Protein AF-A0A940ZHN2-F1 (afdb_monomer_lite)

Secondary structure (DSSP, 8-state):
--HHHHHHHHHHHHSSSPBPHHHHHHHHHHTT----HHHHHHHHHHHHHTTSEEE-SSSSEEE-HHHHHHHHHS-HHHHHHHHHHHHHHHHHT---BTTTTBS------EEEEGGGHHHHHHHHHHHHTSTT-S-S---EEETTSEETTEEPPTTEEEE-

Radius of gyration: 24.33 Å; chains: 1; bounding box: 60×30×61 Å

Structure (mmCIF, N/CA/C/O backbone):
data_AF-A0A940ZHN2-F1
#
_entry.id   AF-A0A940ZHN2-F1
#
loop_
_atom_site.group_PDB
_atom_site.id
_atom_site.type_symbol
_atom_site.label_atom_id
_atom_site.label_alt_id
_atom_site.label_comp_id
_atom_site.label_asym_id
_atom_site.label_entity_id
_atom_site.label_seq_id
_atom_site.pdbx_PDB_ins_code
_atom_site.Cartn_x
_atom_site.Cartn_y
_atom_site.Cartn_z
_atom_site.occupancy
_atom_site.B_iso_or_equiv
_atom_site.auth_seq_id
_atom_site.auth_comp_id
_atom_site.auth_asym_id
_atom_site.auth_atom_id
_atom_site.pdbx_PDB_model_num
ATOM 1 N N . MET A 1 1 ? -3.132 9.127 16.190 1.00 70.44 1 MET A N 1
ATOM 2 C CA . MET A 1 1 ? -3.647 8.234 17.259 1.00 70.44 1 MET A CA 1
ATOM 3 C C . MET A 1 1 ? -2.561 7.243 17.710 1.00 70.44 1 MET A C 1
ATOM 5 O O . MET A 1 1 ? -1.715 6.906 16.892 1.00 70.44 1 MET A O 1
ATOM 9 N N . ASN A 1 2 ? -2.521 6.795 18.978 1.00 77.06 2 ASN A N 1
ATOM 10 C CA . ASN A 1 2 ? -1.527 5.798 19.435 1.00 77.06 2 ASN A CA 1
ATOM 11 C C . ASN A 1 2 ? -1.958 4.348 19.106 1.00 77.06 2 ASN A C 1
ATOM 13 O O . ASN A 1 2 ? -3.124 4.099 18.795 1.00 77.06 2 ASN A O 1
ATOM 17 N N . LYS A 1 3 ? -1.033 3.378 19.204 1.00 79.25 3 LYS A N 1
ATOM 18 C CA . LYS A 1 3 ? -1.290 1.967 18.839 1.00 79.25 3 LYS A CA 1
ATOM 19 C C . LYS A 1 3 ? -2.446 1.321 19.608 1.00 79.25 3 LYS A C 1
ATOM 21 O O . LYS A 1 3 ? -3.173 0.503 19.048 1.00 79.25 3 LYS A O 1
ATOM 26 N N . VAL A 1 4 ? -2.628 1.681 20.878 1.00 86.06 4 VAL A N 1
ATOM 27 C CA . VAL A 1 4 ? -3.682 1.108 21.729 1.00 86.06 4 VAL A CA 1
ATOM 28 C C . VAL A 1 4 ? -5.061 1.618 21.308 1.00 86.06 4 VAL A C 1
ATOM 30 O O . VAL A 1 4 ? -5.966 0.814 21.100 1.00 86.06 4 VAL A O 1
ATOM 33 N N . LEU A 1 5 ? -5.205 2.930 21.102 1.00 88.50 5 LEU A N 1
ATOM 34 C CA . LEU A 1 5 ? -6.436 3.550 20.604 1.00 88.50 5 LEU A CA 1
ATOM 35 C C . LEU A 1 5 ? -6.809 3.020 19.216 1.00 88.50 5 LEU A C 1
ATOM 37 O O . LEU A 1 5 ? -7.961 2.654 19.002 1.00 88.50 5 LEU A O 1
ATOM 41 N N . PHE A 1 6 ? -5.831 2.892 18.310 1.00 87.31 6 PHE A N 1
ATOM 42 C CA . PHE A 1 6 ? -6.059 2.306 16.987 1.00 87.31 6 PHE A CA 1
ATOM 43 C C . PHE A 1 6 ? -6.535 0.852 17.089 1.00 87.31 6 PHE A C 1
ATOM 45 O O . PHE A 1 6 ? -7.512 0.463 16.452 1.00 87.31 6 PHE A O 1
ATOM 52 N N . SER A 1 7 ? -5.881 0.048 17.933 1.00 88.62 7 SER A N 1
ATOM 53 C CA . SER A 1 7 ? -6.258 -1.353 18.145 1.00 88.62 7 SER A CA 1
ATOM 54 C C . SER A 1 7 ? -7.688 -1.475 18.668 1.00 88.62 7 SER A C 1
ATOM 56 O O . SER A 1 7 ? -8.445 -2.306 18.167 1.00 88.62 7 SER A O 1
ATOM 58 N N . ILE A 1 8 ? -8.080 -0.616 19.613 1.00 92.44 8 ILE A N 1
ATOM 59 C CA . ILE A 1 8 ? -9.450 -0.549 20.132 1.00 92.44 8 ILE A CA 1
ATOM 60 C C . ILE A 1 8 ? -10.428 -0.146 19.026 1.00 92.44 8 ILE A C 1
ATOM 62 O O . ILE A 1 8 ? -11.406 -0.855 18.809 1.00 92.44 8 ILE A O 1
ATOM 66 N N . LEU A 1 9 ? -10.159 0.933 18.288 1.00 91.50 9 LEU A N 1
ATOM 67 C CA . LEU A 1 9 ? -11.035 1.407 17.214 1.00 91.50 9 LEU A CA 1
ATOM 68 C C . LEU A 1 9 ? -11.216 0.345 16.111 1.00 91.50 9 LEU A C 1
ATOM 70 O O . LEU A 1 9 ? -12.329 0.113 15.643 1.00 91.50 9 LEU A O 1
ATOM 74 N N . SER A 1 10 ? -10.148 -0.387 15.771 1.00 89.75 10 SER A N 1
ATOM 75 C CA . SER A 1 10 ? -10.177 -1.467 14.774 1.00 89.75 10 SER A CA 1
ATOM 76 C C . SER A 1 10 ? -11.076 -2.647 15.164 1.00 89.75 10 SER A C 1
ATOM 78 O O . SER A 1 10 ? -11.538 -3.378 14.288 1.00 89.75 10 SER A O 1
ATOM 80 N N . LEU A 1 11 ? -11.333 -2.854 16.464 1.00 92.00 11 LEU A N 1
ATOM 81 C CA . LEU A 1 11 ? -12.282 -3.868 16.925 1.00 92.00 11 LEU A CA 1
ATOM 82 C C . LEU A 1 11 ? -13.710 -3.481 16.544 1.00 92.00 11 LEU A C 1
ATOM 84 O O . LEU A 1 11 ? -14.440 -4.321 16.028 1.00 92.00 11 LEU A O 1
ATOM 88 N N . PHE A 1 12 ? -14.088 -2.214 16.716 1.00 91.31 12 PHE A N 1
ATOM 89 C CA . PHE A 1 12 ? -15.428 -1.745 16.357 1.00 91.31 12 PHE A CA 1
ATOM 90 C C . PHE A 1 12 ? -15.696 -1.805 14.849 1.00 91.31 12 PHE A C 1
ATOM 92 O O . PHE A 1 12 ? -16.827 -2.051 14.453 1.00 91.31 12 PHE A O 1
ATOM 99 N N . ALA A 1 13 ? -14.674 -1.640 14.005 1.00 87.50 13 ALA A N 1
ATOM 100 C CA . ALA A 1 13 ? -14.826 -1.785 12.554 1.00 87.50 13 ALA A CA 1
ATOM 101 C C . ALA A 1 13 ? -15.071 -3.233 12.092 1.00 87.50 13 ALA A C 1
ATOM 103 O O . ALA A 1 13 ? -15.614 -3.439 11.012 1.00 87.50 13 ALA A O 1
ATOM 104 N N . LYS A 1 14 ? -14.650 -4.231 12.881 1.00 85.69 14 LYS A N 1
ATOM 105 C CA . LYS A 1 14 ? -14.743 -5.661 12.534 1.00 85.69 14 LYS A CA 1
ATOM 106 C C . LYS A 1 14 ? -15.978 -6.360 13.101 1.00 85.69 14 LYS A C 1
ATOM 108 O O . LYS A 1 14 ? -16.221 -7.510 12.752 1.00 85.69 14 LYS A O 1
ATOM 113 N N . HIS A 1 15 ? -16.709 -5.713 14.004 1.00 82.94 15 HIS A N 1
ATOM 114 C CA . HIS A 1 15 ? -17.876 -6.292 14.657 1.00 82.94 15 HIS A CA 1
ATOM 115 C C . HIS A 1 15 ? -19.161 -5.608 14.190 1.00 82.94 15 HIS A C 1
ATOM 117 O O . HIS A 1 15 ? -19.305 -4.391 14.303 1.00 82.94 15 HIS A O 1
ATOM 123 N N . ASP A 1 16 ? -20.136 -6.412 13.771 1.00 72.94 16 ASP A N 1
ATOM 124 C CA . ASP A 1 16 ? -21.486 -5.946 13.460 1.00 72.94 16 ASP A CA 1
ATOM 125 C C . ASP A 1 16 ? -22.281 -5.729 14.753 1.00 72.94 16 ASP A C 1
ATOM 127 O O . ASP A 1 16 ? -23.060 -6.574 15.193 1.00 72.94 16 ASP A O 1
ATOM 131 N N . GLY A 1 17 ? -22.052 -4.603 15.432 1.00 81.06 17 GLY A N 1
ATOM 132 C CA . GLY A 1 17 ? -22.770 -4.304 16.671 1.00 81.06 17 GLY A CA 1
ATOM 133 C C . GLY A 1 17 ? -22.046 -3.363 17.630 1.00 81.06 17 GLY A C 1
ATOM 134 O O . GLY A 1 17 ? -20.879 -3.036 17.429 1.00 81.06 17 GLY A O 1
ATOM 135 N N . PRO A 1 18 ? -22.734 -2.915 18.695 1.00 86.31 18 PRO A N 1
ATOM 136 C CA . PRO A 1 18 ? -22.112 -2.111 19.726 1.00 86.31 18 PRO A CA 1
ATOM 137 C C . PRO A 1 18 ? -21.240 -2.991 20.634 1.00 86.31 18 PRO A C 1
ATO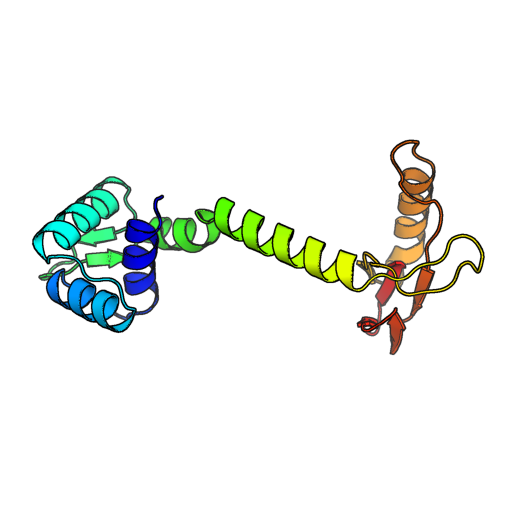M 139 O O . PRO A 1 18 ? -21.707 -4.019 21.127 1.00 86.31 18 PRO A O 1
ATOM 142 N N . LEU A 1 19 ? -19.996 -2.583 20.907 1.00 90.38 19 LEU A N 1
ATOM 143 C CA . LEU A 1 19 ? -19.109 -3.305 21.833 1.00 90.38 19 LEU A CA 1
ATOM 144 C C . LEU A 1 19 ? -19.042 -2.626 23.202 1.00 90.38 19 LEU A C 1
ATOM 146 O O . LEU A 1 19 ? -19.067 -1.399 23.326 1.00 90.38 19 LEU A O 1
ATOM 150 N N . THR A 1 20 ? -18.925 -3.449 24.243 1.00 91.50 20 THR A N 1
ATOM 151 C CA . THR A 1 20 ? -18.754 -3.014 25.634 1.00 91.50 20 THR A CA 1
ATOM 152 C C . THR A 1 20 ? -17.274 -2.986 26.018 1.00 91.50 20 THR A C 1
ATOM 154 O O . THR A 1 20 ? -16.448 -3.657 25.395 1.00 91.50 20 THR A O 1
ATOM 157 N N . SER A 1 21 ? -16.920 -2.257 27.082 1.00 90.69 21 SER A N 1
ATOM 158 C CA . SER A 1 21 ? -15.547 -2.231 27.610 1.00 90.69 21 SER A CA 1
ATOM 159 C C . SER A 1 21 ? -15.027 -3.622 27.978 1.00 90.69 21 SER A C 1
ATOM 161 O O . SER A 1 21 ? -13.886 -3.947 27.658 1.00 90.69 21 SER A O 1
ATOM 163 N N . GLY A 1 22 ? -15.870 -4.460 28.588 1.00 91.12 22 GLY A N 1
ATOM 164 C CA . GLY A 1 22 ? -15.525 -5.844 28.913 1.00 91.12 22 GLY A CA 1
ATOM 165 C C . GLY A 1 22 ? -15.240 -6.690 27.670 1.00 91.12 22 GLY A C 1
ATOM 166 O O . GLY A 1 22 ? -14.251 -7.419 27.638 1.00 91.12 22 GLY A O 1
ATOM 167 N N . LYS A 1 23 ? -16.044 -6.544 26.606 1.00 91.19 23 LYS A N 1
ATOM 168 C CA . LYS A 1 23 ? -15.824 -7.281 25.352 1.00 91.19 23 LYS A CA 1
ATOM 169 C C . LYS A 1 23 ? -14.554 -6.821 24.637 1.00 91.19 23 LYS A C 1
ATOM 171 O O . LYS A 1 23 ? -13.769 -7.656 24.206 1.00 91.19 23 LYS A O 1
ATOM 176 N N . VAL A 1 24 ? -14.301 -5.512 24.589 1.00 92.81 24 VAL A N 1
ATOM 177 C CA . VAL A 1 24 ? -13.046 -4.957 24.052 1.00 92.81 24 VAL A CA 1
ATOM 178 C C . VAL A 1 24 ? -11.837 -5.487 24.828 1.00 92.81 24 VAL A C 1
ATOM 180 O O . VAL A 1 24 ? -10.860 -5.908 24.217 1.00 92.81 24 VAL A O 1
ATOM 183 N N . CYS A 1 25 ? -11.906 -5.523 26.161 1.00 93.69 25 CYS A N 1
ATOM 184 C CA . CYS A 1 25 ? -10.852 -6.092 27.001 1.00 93.69 25 CYS A CA 1
ATOM 185 C C . CYS A 1 25 ? -10.575 -7.567 26.664 1.00 93.69 25 CYS A C 1
ATOM 187 O O . CYS A 1 25 ? -9.416 -7.956 26.529 1.00 93.69 25 CYS A O 1
ATOM 189 N N . GLN A 1 26 ? -11.626 -8.375 26.500 1.00 92.00 26 GLN A N 1
ATOM 190 C CA . GLN A 1 26 ? -11.505 -9.785 26.122 1.00 92.00 26 GLN A CA 1
ATOM 191 C C . GLN A 1 26 ? -10.814 -9.949 24.758 1.00 92.00 26 GLN A C 1
ATOM 193 O O . GLN A 1 26 ? -9.859 -10.714 24.643 1.00 92.00 26 GLN A O 1
ATOM 198 N N . GLU A 1 27 ? -11.266 -9.215 23.738 1.00 91.88 27 GLU A N 1
ATOM 199 C CA . GLU A 1 27 ? -10.716 -9.294 22.376 1.00 91.88 27 GLU A CA 1
ATOM 200 C C . GLU A 1 27 ? -9.255 -8.827 22.299 1.00 91.88 27 GLU A C 1
ATOM 202 O O . GLU A 1 27 ? -8.446 -9.415 21.582 1.00 91.88 27 GLU A O 1
ATOM 207 N N . LEU A 1 28 ? -8.888 -7.784 23.052 1.00 89.62 28 LEU A N 1
ATOM 208 C CA . LEU A 1 28 ? -7.495 -7.348 23.158 1.00 89.62 28 LEU A CA 1
ATOM 209 C C . LEU A 1 28 ? -6.618 -8.415 23.823 1.00 89.62 28 LEU A C 1
ATOM 211 O O . LEU A 1 28 ? -5.516 -8.677 23.338 1.00 89.62 28 LEU A O 1
ATOM 215 N N . GLY A 1 29 ? -7.124 -9.076 24.869 1.00 87.75 29 GLY A N 1
ATOM 216 C CA . GLY A 1 29 ? -6.425 -10.170 25.544 1.00 87.75 29 GLY A CA 1
ATOM 217 C C . GLY A 1 29 ? -6.124 -11.342 24.608 1.00 87.75 29 GLY A C 1
ATOM 218 O O . GLY A 1 29 ? -4.997 -11.834 24.588 1.00 87.75 29 GLY A O 1
ATOM 219 N N . LEU A 1 30 ? -7.080 -11.721 23.750 1.00 87.19 30 LEU A N 1
ATOM 220 C CA . LEU A 1 30 ? -6.881 -12.747 22.712 1.00 87.19 30 LEU A CA 1
ATOM 221 C C . LEU A 1 30 ? -5.789 -12.375 21.693 1.00 87.19 30 LEU A C 1
ATOM 223 O O . LEU A 1 30 ? -5.231 -13.251 21.038 1.00 87.19 30 LEU A O 1
ATOM 227 N N . ARG A 1 31 ? -5.464 -11.084 21.564 1.00 84.00 31 ARG A N 1
ATOM 228 C CA . ARG A 1 31 ? -4.404 -10.553 20.692 1.00 84.00 31 ARG A CA 1
ATOM 229 C C . ARG A 1 31 ? -3.101 -10.248 21.442 1.00 84.00 31 ARG A C 1
ATOM 231 O O . ARG A 1 31 ? -2.223 -9.595 20.884 1.00 84.00 31 ARG A O 1
ATOM 238 N N . GLY A 1 32 ? -2.972 -10.696 22.693 1.00 83.62 32 GLY A N 1
ATOM 239 C CA . GLY A 1 32 ? -1.774 -10.504 23.517 1.00 83.62 32 GLY A CA 1
ATOM 240 C C . GLY A 1 32 ? -1.655 -9.121 24.167 1.00 83.62 32 GLY A C 1
ATOM 241 O O . GLY A 1 32 ? -0.581 -8.767 24.646 1.00 83.62 32 GLY A O 1
ATOM 242 N N . VAL A 1 33 ? -2.733 -8.328 24.192 1.00 84.81 33 VAL A N 1
ATOM 243 C CA . VAL A 1 33 ? -2.762 -6.996 24.812 1.00 84.81 33 VAL A CA 1
ATOM 244 C C . VAL A 1 33 ? -3.619 -7.033 26.075 1.00 84.81 33 VAL A C 1
ATOM 246 O O . VAL A 1 33 ? -4.847 -7.044 26.015 1.00 84.81 33 VAL A O 1
ATOM 249 N N . THR A 1 34 ? -2.971 -7.003 27.237 1.00 88.06 34 THR A N 1
ATOM 250 C CA . THR A 1 34 ? -3.660 -7.022 28.533 1.00 88.06 34 THR A CA 1
ATOM 251 C C . THR A 1 34 ? -3.895 -5.600 29.034 1.00 88.06 34 THR A C 1
ATOM 253 O O . THR A 1 34 ? -2.954 -4.899 29.400 1.00 88.06 34 THR A O 1
ATOM 256 N N . LEU A 1 35 ? -5.156 -5.167 29.083 1.00 89.94 35 LEU A N 1
ATOM 257 C CA . LEU A 1 35 ? -5.565 -3.885 29.666 1.00 89.94 35 LEU A CA 1
ATOM 258 C C . LEU A 1 35 ? -6.668 -4.107 30.695 1.00 89.94 35 LEU A C 1
ATOM 260 O O . LEU A 1 35 ? -7.510 -4.977 30.520 1.00 89.94 35 LEU A O 1
ATOM 264 N N . SER A 1 36 ? -6.707 -3.289 31.748 1.00 91.19 36 SER A N 1
ATOM 265 C CA . SER A 1 36 ? -7.848 -3.305 32.669 1.00 91.19 36 SER A CA 1
ATOM 266 C C . SER A 1 36 ? -9.095 -2.715 32.002 1.00 91.19 36 SER A C 1
ATOM 268 O O . SER A 1 36 ? -8.997 -1.789 31.193 1.00 91.19 36 SER A O 1
ATOM 270 N N . GLU A 1 37 ? -10.290 -3.157 32.400 1.00 92.19 37 GLU A N 1
ATOM 271 C CA . GLU A 1 37 ? -11.541 -2.582 31.884 1.00 92.19 37 GLU A CA 1
ATOM 272 C C . GLU A 1 37 ? -11.662 -1.073 32.188 1.00 92.19 37 GLU A C 1
ATOM 274 O O . GLU A 1 37 ? -12.230 -0.306 31.408 1.00 92.19 37 GLU A O 1
ATOM 279 N N . ARG A 1 38 ? -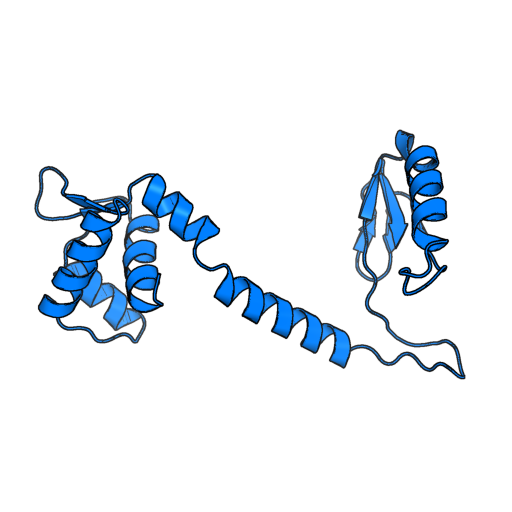11.078 -0.608 33.303 1.00 91.62 38 ARG A N 1
ATOM 280 C CA . ARG A 1 38 ? -10.980 0.824 33.629 1.00 91.62 38 ARG A CA 1
ATOM 281 C C . ARG A 1 38 ? -10.143 1.578 32.592 1.00 91.62 38 ARG A C 1
ATOM 283 O O . ARG A 1 38 ? -10.571 2.635 32.138 1.00 91.62 38 ARG A O 1
ATOM 290 N N . THR A 1 39 ? -8.997 1.026 32.200 1.00 92.44 39 THR A N 1
ATOM 291 C CA . THR A 1 39 ? -8.124 1.596 31.163 1.00 92.44 39 THR A CA 1
ATOM 292 C C . THR A 1 39 ? -8.809 1.587 29.797 1.00 92.44 39 THR A C 1
ATOM 294 O O . THR A 1 39 ? -8.760 2.579 29.077 1.00 92.44 39 THR A O 1
ATOM 297 N N . VAL A 1 40 ? -9.518 0.507 29.458 1.00 92.94 40 VAL A N 1
ATOM 298 C CA . VAL A 1 40 ? -10.308 0.435 28.221 1.00 92.94 40 VAL A CA 1
ATOM 299 C C . VAL A 1 40 ? -11.393 1.513 28.206 1.00 92.94 40 VAL A C 1
ATOM 301 O O . VAL A 1 40 ? -11.505 2.233 27.221 1.00 92.94 40 VAL A O 1
ATOM 304 N N . ARG A 1 41 ? -12.147 1.702 29.299 1.00 91.94 41 ARG A N 1
ATOM 305 C CA . ARG A 1 41 ? -13.144 2.787 29.398 1.00 91.94 41 ARG A CA 1
ATOM 306 C C . ARG A 1 41 ? -12.538 4.173 29.203 1.00 91.94 41 ARG A C 1
ATOM 308 O O . ARG A 1 41 ? -13.169 5.009 28.567 1.00 91.94 41 ARG A O 1
ATOM 315 N N . TYR A 1 42 ? -11.337 4.407 29.728 1.00 92.88 42 TYR A N 1
ATOM 316 C CA . TYR A 1 42 ? -10.617 5.659 29.509 1.00 92.88 42 TYR A CA 1
ATOM 317 C C . TYR A 1 42 ? -10.334 5.894 28.016 1.00 92.88 42 TYR A C 1
ATOM 319 O O . TYR A 1 42 ? -10.685 6.947 27.493 1.00 92.88 42 TYR A O 1
ATOM 327 N N . TYR A 1 43 ? -9.805 4.895 27.304 1.00 92.81 43 TYR A N 1
ATOM 328 C CA . TYR A 1 43 ? -9.571 5.013 25.861 1.00 92.81 43 TYR A CA 1
ATOM 329 C C . TYR A 1 43 ? -10.857 5.145 25.046 1.00 92.81 43 TYR A C 1
ATOM 331 O O . TYR A 1 43 ? -10.890 5.910 24.090 1.00 92.81 43 TYR A O 1
ATOM 339 N N . LEU A 1 44 ? -11.924 4.446 25.432 1.00 92.25 44 LEU A N 1
ATOM 340 C CA . LEU A 1 44 ? -13.228 4.593 24.787 1.00 92.25 44 LEU A CA 1
ATOM 341 C C . LEU A 1 44 ? -13.778 6.013 24.938 1.00 92.25 44 LEU A C 1
ATOM 343 O O . LEU A 1 44 ? -14.325 6.548 23.985 1.00 92.25 44 LEU A O 1
ATOM 347 N N . LYS A 1 45 ? -13.581 6.647 26.100 1.00 91.12 45 LYS A N 1
ATOM 348 C CA . LYS A 1 45 ? -13.958 8.049 26.294 1.00 91.12 45 LYS A CA 1
ATOM 349 C C . LYS A 1 45 ? -13.165 8.980 25.373 1.00 91.12 45 LYS A C 1
ATOM 351 O O . LYS A 1 45 ? -13.750 9.876 24.784 1.00 91.12 45 LYS A O 1
ATOM 356 N N . MET A 1 46 ? -11.864 8.741 25.203 1.00 91.75 46 MET A N 1
ATOM 357 C CA . MET A 1 46 ? -11.061 9.513 24.248 1.00 91.75 46 MET A CA 1
ATOM 358 C C . MET A 1 46 ? -11.549 9.334 22.804 1.00 91.75 46 MET A C 1
ATOM 360 O O . MET A 1 46 ? -11.598 10.300 22.056 1.00 91.75 46 MET A O 1
ATOM 364 N N . LEU A 1 47 ? -11.919 8.112 22.401 1.00 92.06 47 LEU A N 1
ATOM 365 C CA . LEU A 1 47 ? -12.475 7.858 21.066 1.00 92.06 47 LEU A CA 1
ATOM 366 C C . LEU A 1 47 ? -13.825 8.557 20.857 1.00 92.06 47 LEU A C 1
ATOM 368 O O . LEU A 1 47 ? -14.077 9.035 19.753 1.00 92.06 47 LEU A O 1
ATOM 372 N N . ASP A 1 48 ? -14.646 8.670 21.905 1.00 92.12 48 ASP A N 1
ATOM 373 C CA . ASP A 1 48 ? -15.870 9.477 21.871 1.00 92.12 48 ASP A CA 1
ATOM 374 C C . ASP A 1 48 ? -15.545 10.976 21.729 1.00 92.12 48 ASP A C 1
ATOM 376 O O . ASP A 1 48 ? -16.154 11.667 20.920 1.00 92.12 48 ASP A O 1
ATOM 380 N N . GLU A 1 49 ? -14.556 11.482 22.478 1.00 92.19 49 GLU A N 1
ATOM 381 C CA . GLU A 1 49 ? -14.098 12.882 22.411 1.00 92.19 49 GLU A CA 1
ATOM 382 C C . GLU A 1 49 ? -13.514 13.240 21.033 1.00 92.19 49 GLU A C 1
ATOM 384 O O . GLU A 1 49 ? -13.648 14.377 20.584 1.00 92.19 49 GLU A O 1
ATOM 389 N N . TYR A 1 50 ? -12.911 12.273 20.336 1.00 90.25 50 TYR A N 1
ATOM 390 C CA . TYR A 1 50 ? -12.466 12.424 18.947 1.00 90.25 50 TYR A CA 1
ATOM 391 C C . TYR A 1 50 ? -13.585 12.261 17.910 1.00 90.25 50 TYR A C 1
ATOM 393 O O . TYR A 1 50 ? -13.334 12.459 16.725 1.00 90.25 50 TYR A O 1
ATOM 401 N N . GLY A 1 51 ? -14.798 11.881 18.320 1.00 92.75 51 GLY A N 1
ATOM 402 C CA . GLY A 1 51 ? -15.909 11.607 17.408 1.00 92.75 51 GLY A CA 1
ATOM 403 C C . GLY A 1 51 ? -15.763 10.305 16.614 1.00 92.75 51 GLY A C 1
ATOM 404 O O . GLY A 1 51 ? -16.495 10.094 15.653 1.00 92.75 51 GLY A O 1
ATOM 405 N N . PHE A 1 52 ? -14.838 9.415 16.990 1.00 92.56 52 PHE A N 1
ATOM 406 C CA . PHE A 1 52 ? -14.585 8.144 16.292 1.00 92.56 52 PHE A CA 1
ATOM 407 C C . PHE A 1 52 ? -15.492 7.009 16.760 1.00 92.56 52 PHE A C 1
ATOM 409 O O . PHE A 1 52 ? -15.702 6.029 16.038 1.00 92.56 52 PHE A O 1
ATOM 416 N N . THR A 1 53 ? -16.023 7.127 17.974 1.00 93.31 53 THR A N 1
ATOM 417 C CA . THR A 1 53 ? -17.058 6.240 18.492 1.00 93.31 53 THR A CA 1
ATOM 418 C C . THR A 1 53 ? -18.217 7.032 19.066 1.00 93.31 53 THR A C 1
ATOM 420 O O . THR A 1 53 ? -18.056 8.155 19.527 1.00 93.31 53 THR A O 1
ATOM 423 N N . GLU A 1 54 ? -19.397 6.424 19.060 1.00 90.88 54 GLU A N 1
ATOM 424 C CA . GLU A 1 54 ? -20.593 6.988 19.673 1.00 90.88 54 GLU A CA 1
ATOM 425 C C . GLU A 1 54 ? -21.264 5.970 20.593 1.00 90.88 54 GLU A C 1
ATOM 427 O O . GLU A 1 54 ? -21.249 4.755 20.356 1.00 90.88 54 GLU A O 1
ATOM 432 N N . SER A 1 55 ? -21.850 6.471 21.678 1.00 80.62 55 SER A N 1
ATOM 433 C CA . SER A 1 55 ? -22.631 5.655 22.606 1.00 80.62 55 SER A CA 1
ATOM 434 C C . SER A 1 55 ? -23.996 5.374 21.979 1.00 80.62 55 SER A C 1
ATOM 436 O O . SER A 1 55 ? -24.772 6.298 21.755 1.00 80.62 55 SER A O 1
ATOM 438 N N . GLY A 1 56 ? -24.294 4.108 21.680 1.00 65.56 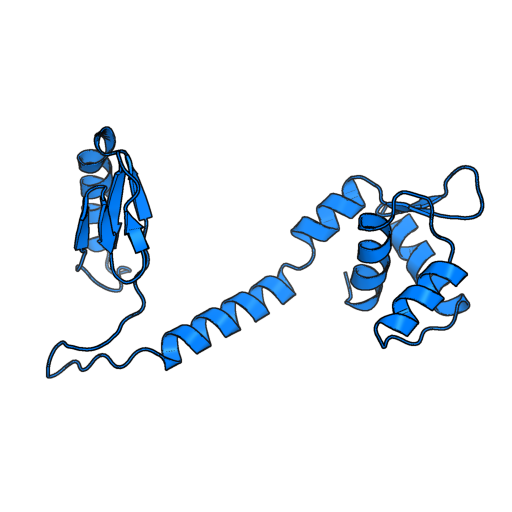56 GLY A N 1
ATOM 439 C CA . GLY A 1 56 ? -25.619 3.732 21.182 1.00 65.56 56 GLY A CA 1
ATOM 440 C C . GLY A 1 56 ? -26.685 3.792 22.284 1.00 65.56 56 GLY A C 1
ATOM 441 O O . GLY A 1 56 ? -26.381 4.003 23.455 1.00 65.56 56 GLY A O 1
ATOM 442 N N . THR A 1 57 ? -27.937 3.484 21.944 1.00 57.03 57 THR A N 1
ATOM 443 C CA . THR A 1 57 ? -29.074 3.368 22.887 1.00 57.03 57 THR A CA 1
ATOM 444 C C . THR A 1 57 ? -28.961 2.209 23.905 1.00 57.03 57 THR A C 1
ATOM 446 O O . THR A 1 57 ? -29.915 1.919 24.620 1.00 57.03 57 THR A O 1
ATOM 449 N N . GLY A 1 58 ? -27.803 1.542 24.012 1.00 62.50 58 GLY A N 1
ATOM 450 C CA . GLY A 1 58 ? -27.535 0.414 24.916 1.00 62.50 58 GLY A CA 1
ATOM 451 C C . GLY A 1 58 ? -26.159 0.499 25.600 1.00 62.50 58 GLY A C 1
ATOM 452 O O . GLY A 1 58 ? -25.449 1.489 25.471 1.00 62.50 58 GLY A O 1
ATOM 453 N N . LYS A 1 59 ? -25.740 -0.553 26.325 1.00 70.25 59 LYS A N 1
ATOM 454 C CA . LYS A 1 59 ? -24.478 -0.592 27.113 1.00 70.25 59 LYS A CA 1
ATOM 455 C C . LYS A 1 59 ? -23.180 -0.699 26.272 1.00 70.25 59 LYS A C 1
ATOM 457 O O . LYS A 1 59 ? -22.226 -1.338 26.715 1.00 70.25 59 LYS A O 1
ATOM 462 N N . GLY A 1 60 ? -23.106 -0.108 25.079 1.00 84.69 60 GLY A N 1
ATOM 463 C CA . GLY A 1 60 ? -21.946 -0.237 24.186 1.00 84.69 60 GLY A CA 1
ATOM 464 C C . GLY A 1 60 ? -21.779 0.913 23.193 1.00 84.69 60 GLY A C 1
ATOM 465 O O . GLY A 1 60 ? -22.650 1.771 23.060 1.00 84.69 60 GLY A O 1
ATOM 466 N N . ARG A 1 61 ? -20.638 0.917 22.500 1.00 90.50 61 ARG A N 1
ATOM 467 C CA . ARG A 1 61 ? -20.258 1.940 21.514 1.00 90.50 61 ARG A CA 1
ATOM 468 C C . ARG A 1 61 ? -20.246 1.395 20.098 1.00 90.50 61 ARG A C 1
ATOM 470 O O . ARG A 1 61 ? -19.996 0.207 19.907 1.00 90.50 61 ARG A O 1
ATOM 477 N N . ARG A 1 62 ? -20.476 2.261 19.118 1.00 91.69 62 ARG A N 1
ATOM 478 C CA . ARG A 1 62 ? -20.331 1.962 17.688 1.00 91.69 62 ARG A CA 1
ATOM 479 C C . ARG A 1 62 ? -19.269 2.866 17.082 1.00 91.69 62 ARG A C 1
ATOM 481 O O . ARG A 1 62 ? -19.049 3.962 17.583 1.00 91.69 62 ARG A O 1
ATOM 488 N N . ILE A 1 63 ? -18.608 2.386 16.033 1.00 93.38 63 ILE A N 1
ATOM 489 C CA . ILE A 1 63 ? -17.707 3.217 15.231 1.00 93.38 63 ILE A CA 1
ATOM 490 C C . ILE A 1 63 ? -18.528 4.179 14.369 1.00 93.38 63 ILE A C 1
ATOM 4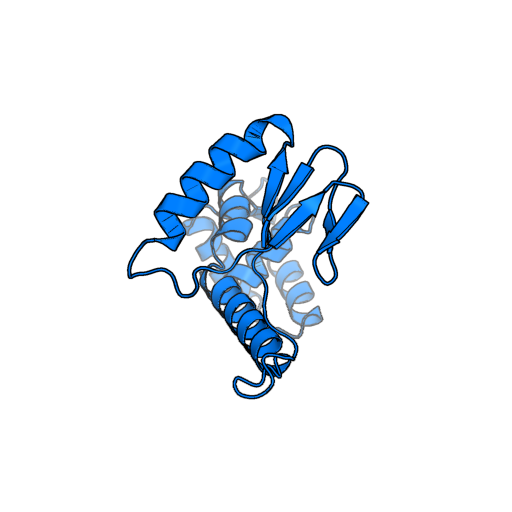92 O O . ILE A 1 63 ? -19.542 3.775 13.796 1.00 93.38 63 ILE A O 1
ATOM 496 N N . THR A 1 64 ? -18.087 5.429 14.287 1.00 93.62 64 THR A N 1
ATOM 497 C CA . THR A 1 64 ? -18.660 6.447 13.397 1.00 93.62 64 THR A CA 1
ATOM 498 C C . THR A 1 64 ? -18.011 6.378 12.013 1.00 93.62 64 THR A C 1
ATOM 500 O O . THR A 1 64 ? -17.026 5.664 11.803 1.00 93.62 64 THR A O 1
ATOM 503 N N . GLU A 1 65 ? -18.528 7.140 11.052 1.00 92.25 65 GLU A N 1
ATOM 504 C CA . GLU A 1 65 ? -17.890 7.228 9.735 1.00 92.25 65 GLU A CA 1
ATOM 505 C C . GLU A 1 65 ? -16.511 7.903 9.809 1.00 92.25 65 GLU A C 1
ATOM 507 O O . GLU A 1 65 ? -15.559 7.421 9.198 1.00 92.25 65 GLU A O 1
ATOM 512 N N . ASP A 1 66 ? -16.354 8.917 10.665 1.00 90.25 66 ASP A N 1
ATOM 513 C CA . ASP A 1 66 ? -15.058 9.552 10.934 1.00 90.25 66 ASP A CA 1
ATOM 514 C C . ASP A 1 66 ? -14.062 8.567 11.560 1.00 90.25 66 ASP A C 1
ATOM 516 O O . ASP A 1 66 ? -12.887 8.544 11.195 1.00 90.25 66 ASP A O 1
ATOM 520 N N . GLY A 1 67 ? -14.530 7.679 12.445 1.00 90.56 67 GLY A N 1
ATOM 521 C CA . GLY A 1 67 ? -13.712 6.595 12.987 1.00 90.56 67 GLY A CA 1
ATOM 522 C C . GLY A 1 67 ? -13.247 5.608 11.911 1.00 90.56 67 GLY A C 1
ATOM 523 O O . GLY A 1 67 ? -12.093 5.173 11.926 1.00 90.56 67 GLY A O 1
ATOM 524 N N . ARG A 1 68 ? -14.107 5.269 10.938 1.00 89.62 68 ARG A N 1
ATOM 525 C CA . ARG A 1 68 ? -13.719 4.440 9.779 1.00 89.62 68 ARG A CA 1
ATOM 526 C C . ARG A 1 68 ? -12.723 5.163 8.879 1.00 89.62 68 ARG A C 1
ATOM 528 O O . ARG A 1 68 ? -11.750 4.552 8.430 1.00 89.62 68 ARG A O 1
ATOM 535 N N . TYR A 1 69 ? -12.939 6.452 8.640 1.00 87.19 69 TYR A N 1
ATOM 536 C CA . TYR A 1 69 ? -12.019 7.283 7.879 1.00 87.19 69 TYR A CA 1
ATOM 537 C C . TYR A 1 69 ? -10.643 7.338 8.553 1.00 87.19 69 TYR A C 1
ATOM 539 O O . TYR A 1 69 ? -9.636 7.081 7.892 1.00 87.19 69 TYR A O 1
ATOM 547 N N . GLU A 1 70 ? -10.586 7.563 9.866 1.00 86.44 70 GLU A N 1
ATOM 548 C CA . GLU A 1 70 ? -9.339 7.556 10.636 1.00 86.44 70 GLU A CA 1
ATOM 549 C C . GLU A 1 70 ? -8.659 6.180 10.617 1.00 86.44 70 GLU A C 1
ATOM 551 O O . GLU A 1 70 ? -7.439 6.111 10.525 1.00 86.44 70 GLU A O 1
ATOM 556 N N . LEU A 1 71 ? -9.384 5.058 10.629 1.00 84.25 71 LEU A N 1
ATOM 557 C CA . LEU A 1 71 ? -8.739 3.745 10.466 1.00 84.25 71 LEU A CA 1
ATOM 558 C C . LEU A 1 71 ? -8.050 3.596 9.101 1.00 84.25 71 LEU A C 1
ATOM 560 O O . LEU A 1 71 ? -6.967 3.014 9.015 1.00 84.25 71 LEU A O 1
ATOM 564 N N . ASN A 1 72 ? -8.648 4.153 8.048 1.00 76.44 72 ASN A N 1
ATOM 565 C CA . ASN A 1 72 ? -8.096 4.122 6.694 1.00 76.44 72 ASN A CA 1
ATOM 566 C C . ASN A 1 72 ? -6.949 5.134 6.489 1.00 76.44 72 ASN A C 1
ATOM 568 O O . ASN A 1 72 ? -6.079 4.930 5.632 1.00 76.44 72 ASN A O 1
ATOM 572 N N . HIS A 1 73 ? -6.910 6.218 7.271 1.00 71.06 73 HIS A N 1
ATOM 573 C CA . HIS A 1 73 ? -5.995 7.348 7.063 1.00 71.06 73 HIS A CA 1
ATOM 574 C C . HIS A 1 73 ? -4.945 7.526 8.177 1.00 71.06 73 HIS A C 1
ATOM 576 O O . HIS A 1 73 ? -3.784 7.789 7.871 1.00 71.06 73 HIS A O 1
ATOM 582 N N . GLY A 1 74 ? -5.290 7.267 9.434 1.00 62.94 74 GLY A N 1
ATOM 583 C CA . GLY A 1 74 ? -4.537 7.584 10.655 1.00 62.94 74 GLY A CA 1
ATOM 584 C C . GLY A 1 74 ? -3.226 6.825 10.887 1.00 62.94 74 GLY A C 1
ATOM 585 O O . GLY A 1 74 ? -2.381 7.272 11.663 1.00 62.94 74 GLY A O 1
ATOM 586 N N . LEU A 1 75 ? -2.985 5.715 10.181 1.00 59.88 75 LEU A N 1
ATOM 587 C CA . LEU A 1 75 ? -1.722 4.957 10.230 1.00 59.88 75 LEU A CA 1
ATOM 588 C C . LEU A 1 75 ? -0.713 5.379 9.153 1.00 59.88 75 LEU A C 1
ATOM 590 O O . LEU A 1 75 ? -0.001 4.549 8.585 1.00 59.88 75 LEU A O 1
ATOM 594 N N . VAL A 1 76 ? -0.607 6.675 8.858 1.00 59.19 76 VAL A N 1
ATOM 595 C CA . VAL A 1 76 ? 0.444 7.182 7.955 1.00 59.19 76 VAL A CA 1
ATOM 596 C C . VAL A 1 76 ? 1.835 6.712 8.414 1.00 59.19 76 VAL A C 1
ATOM 598 O O . VAL A 1 76 ? 2.631 6.266 7.595 1.00 59.19 76 VAL A O 1
ATOM 601 N N . SER A 1 77 ? 2.105 6.695 9.725 1.00 57.44 77 SER A N 1
ATOM 602 C CA . SER A 1 77 ? 3.400 6.264 10.278 1.00 57.44 77 SER A CA 1
ATOM 603 C C . SER A 1 77 ? 3.687 4.761 10.116 1.00 57.44 77 SER A C 1
ATOM 605 O O . SER A 1 77 ? 4.806 4.393 9.759 1.00 57.44 77 SER A O 1
ATOM 607 N N . GLU A 1 78 ? 2.701 3.875 10.296 1.00 61.00 78 GLU A N 1
ATOM 608 C CA . GLU A 1 78 ? 2.914 2.436 10.054 1.00 61.00 78 GLU A CA 1
ATOM 609 C C . GLU A 1 78 ? 2.987 2.111 8.559 1.00 61.00 78 GLU A C 1
ATOM 611 O O . GLU A 1 78 ? 3.784 1.258 8.167 1.00 61.00 78 GLU A O 1
ATOM 616 N N . ARG A 1 79 ? 2.256 2.847 7.706 1.00 61.53 79 ARG A N 1
ATOM 617 C CA . ARG A 1 79 ? 2.461 2.796 6.251 1.00 61.53 79 ARG A CA 1
ATOM 618 C C . ARG A 1 79 ? 3.891 3.166 5.881 1.00 61.53 79 ARG A C 1
ATOM 620 O O . ARG A 1 79 ? 4.489 2.460 5.078 1.00 61.53 79 ARG A O 1
ATOM 627 N N . ILE A 1 80 ? 4.461 4.205 6.493 1.00 63.78 80 ILE A N 1
ATOM 628 C CA . ILE A 1 80 ? 5.861 4.590 6.265 1.00 63.78 80 ILE A CA 1
ATOM 629 C C . ILE A 1 80 ? 6.806 3.451 6.664 1.00 63.78 80 ILE A C 1
ATOM 631 O O . ILE A 1 80 ? 7.673 3.092 5.873 1.00 63.78 80 ILE A O 1
ATOM 635 N N . GLY A 1 81 ? 6.618 2.834 7.836 1.00 70.12 81 GLY A N 1
ATOM 636 C CA . GLY A 1 81 ? 7.443 1.700 8.272 1.00 70.12 81 GLY A CA 1
ATOM 637 C C . GLY A 1 81 ? 7.339 0.485 7.342 1.00 70.12 81 GLY A C 1
ATOM 638 O O . GLY A 1 81 ? 8.351 -0.117 6.983 1.00 70.12 81 GLY A O 1
ATOM 639 N N . PHE A 1 82 ? 6.127 0.151 6.896 1.00 74.50 82 PHE A N 1
ATOM 640 C CA . PHE A 1 82 ? 5.898 -0.919 5.925 1.00 74.50 82 PHE A CA 1
ATOM 641 C C . PHE A 1 82 ? 6.550 -0.620 4.568 1.00 74.50 82 PHE A C 1
ATOM 643 O O . PHE A 1 82 ? 7.248 -1.476 4.026 1.00 74.50 82 PHE A O 1
ATOM 650 N N . ILE A 1 83 ? 6.372 0.594 4.036 1.00 76.62 83 ILE A N 1
ATOM 651 C CA . ILE A 1 83 ? 6.965 1.024 2.762 1.00 76.62 83 ILE A CA 1
ATOM 652 C C . ILE A 1 83 ? 8.493 1.019 2.862 1.00 76.62 83 ILE A C 1
ATOM 654 O O . ILE A 1 83 ? 9.149 0.465 1.984 1.00 76.62 83 ILE A O 1
ATOM 658 N N . ALA A 1 84 ? 9.066 1.551 3.944 1.00 80.06 84 ALA A N 1
ATOM 659 C CA . ALA A 1 84 ? 10.509 1.545 4.172 1.00 80.06 84 ALA A CA 1
ATOM 660 C C . ALA A 1 84 ? 11.069 0.114 4.210 1.00 80.06 84 ALA A C 1
ATOM 662 O O . ALA A 1 84 ? 12.043 -0.190 3.525 1.00 80.06 84 ALA A O 1
ATOM 663 N N . ASN A 1 85 ? 10.410 -0.798 4.931 1.00 83.12 85 ASN A N 1
ATOM 664 C CA . ASN A 1 85 ? 10.797 -2.209 4.948 1.00 83.12 85 ASN A CA 1
A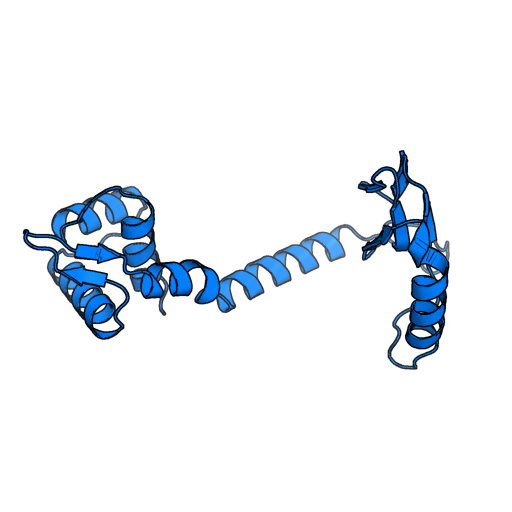TOM 665 C C . ASN A 1 85 ? 10.648 -2.873 3.575 1.00 83.12 85 ASN A C 1
ATOM 667 O O . ASN A 1 85 ? 11.482 -3.696 3.196 1.00 83.12 85 ASN A O 1
ATOM 671 N N . ARG A 1 86 ? 9.611 -2.532 2.803 1.00 84.88 86 ARG A N 1
ATOM 672 C CA . ARG A 1 86 ? 9.434 -3.044 1.439 1.00 84.88 86 ARG A CA 1
ATOM 673 C C . ARG A 1 86 ? 10.556 -2.565 0.519 1.00 84.88 86 ARG A C 1
ATOM 675 O O . ARG A 1 86 ? 11.105 -3.390 -0.204 1.00 84.88 86 ARG A O 1
ATOM 682 N N . ILE A 1 87 ? 10.915 -1.282 0.583 1.00 86.06 87 ILE A N 1
ATOM 683 C CA . ILE A 1 87 ? 12.036 -0.704 -0.168 1.00 86.06 87 ILE A CA 1
ATOM 684 C C . ILE A 1 87 ? 13.338 -1.411 0.217 1.00 86.06 87 ILE A C 1
ATOM 686 O O . ILE A 1 87 ? 14.022 -1.912 -0.665 1.00 86.06 87 ILE A O 1
ATOM 690 N N . ASN A 1 88 ? 13.640 -1.549 1.512 1.00 87.31 88 ASN A N 1
ATOM 691 C CA . ASN A 1 88 ? 14.860 -2.219 1.977 1.00 87.31 88 ASN A CA 1
ATOM 692 C C . ASN A 1 88 ? 14.959 -3.671 1.491 1.00 87.31 88 ASN A C 1
ATOM 694 O O . ASN A 1 88 ? 16.015 -4.091 1.025 1.00 87.31 88 ASN A O 1
ATOM 698 N N . ASN A 1 89 ? 13.857 -4.425 1.547 1.00 90.19 89 ASN A N 1
ATOM 699 C CA . ASN A 1 89 ? 13.824 -5.791 1.027 1.00 90.19 89 ASN A CA 1
ATOM 700 C C . ASN A 1 89 ? 14.070 -5.841 -0.487 1.00 90.19 89 ASN A C 1
ATOM 702 O O . ASN A 1 89 ? 14.822 -6.690 -0.954 1.00 90.19 89 ASN A O 1
ATOM 706 N N . LEU A 1 90 ? 13.458 -4.940 -1.262 1.00 89.19 90 LEU A N 1
ATOM 707 C CA . LEU A 1 90 ? 13.688 -4.874 -2.708 1.00 89.19 90 LEU A CA 1
ATOM 708 C C . LEU A 1 90 ? 15.137 -4.480 -3.030 1.00 89.19 90 LEU A C 1
ATOM 710 O O . LEU A 1 90 ? 15.743 -5.082 -3.913 1.00 89.19 90 LEU A O 1
ATOM 714 N N . SER A 1 91 ? 15.710 -3.535 -2.281 1.00 88.69 91 SER A N 1
ATOM 715 C CA . SER A 1 91 ? 17.110 -3.124 -2.424 1.00 88.69 91 SER A CA 1
ATOM 716 C C . SER A 1 91 ? 18.073 -4.272 -2.132 1.00 88.69 91 SER A C 1
ATOM 718 O O . SER A 1 91 ? 19.035 -4.452 -2.869 1.00 88.69 91 SER A O 1
ATOM 720 N N . PHE A 1 92 ? 17.796 -5.091 -1.110 1.00 89.50 92 PHE A N 1
ATOM 721 C CA . PHE A 1 92 ? 18.604 -6.273 -0.785 1.00 89.50 92 PHE A CA 1
ATOM 722 C C . PHE A 1 92 ? 18.591 -7.339 -1.894 1.00 89.50 92 PHE A C 1
ATOM 724 O O . PHE A 1 92 ? 19.564 -8.067 -2.067 1.00 89.50 92 PHE A O 1
ATOM 731 N N . LEU A 1 93 ? 17.502 -7.440 -2.660 1.00 89.19 93 LEU A N 1
ATOM 732 C CA . LEU A 1 93 ? 17.376 -8.402 -3.760 1.00 89.19 93 LEU A CA 1
ATOM 733 C C . LEU A 1 93 ? 18.027 -7.931 -5.073 1.00 89.19 93 LEU A C 1
ATOM 735 O O . LEU A 1 93 ? 18.076 -8.709 -6.029 1.00 89.19 93 LEU A O 1
ATOM 739 N N . CYS A 1 94 ? 18.506 -6.687 -5.141 1.00 92.69 94 CYS A N 1
ATOM 740 C CA . CYS A 1 94 ? 19.193 -6.150 -6.312 1.00 92.69 94 CYS A CA 1
ATOM 741 C C . CYS A 1 94 ? 20.672 -6.554 -6.323 1.00 92.69 94 CYS A C 1
ATOM 743 O O . CYS A 1 94 ? 21.360 -6.437 -5.314 1.00 92.69 94 CYS A O 1
ATOM 745 N N . ASP A 1 95 ? 21.177 -6.980 -7.481 1.00 94.25 95 ASP A N 1
ATOM 746 C CA . ASP A 1 95 ? 22.564 -7.445 -7.665 1.00 94.25 95 ASP A CA 1
ATOM 747 C C . ASP A 1 95 ? 23.222 -6.880 -8.937 1.00 94.25 95 ASP A C 1
ATOM 749 O O . ASP A 1 95 ? 24.146 -7.462 -9.505 1.00 94.25 95 ASP A O 1
ATOM 753 N N . PHE A 1 96 ? 22.738 -5.728 -9.402 1.00 92.19 96 PHE A N 1
ATOM 754 C CA . PHE A 1 96 ? 23.215 -5.096 -10.624 1.00 92.19 96 PHE A CA 1
ATOM 755 C C . PHE A 1 96 ? 24.700 -4.704 -10.564 1.00 92.19 96 PHE A C 1
ATOM 757 O O . PHE A 1 96 ? 25.128 -3.923 -9.715 1.00 92.19 96 PHE A O 1
ATOM 764 N N . SER A 1 97 ? 25.475 -5.197 -11.530 1.00 92.94 97 SER A N 1
ATOM 765 C CA . SER A 1 97 ? 26.888 -4.872 -11.731 1.00 92.94 97 SER A CA 1
ATOM 766 C C . SER A 1 97 ? 27.042 -3.791 -12.802 1.00 92.94 97 SER A C 1
ATOM 768 O O . SER A 1 97 ? 26.609 -3.964 -13.944 1.00 92.94 97 SER A O 1
ATOM 770 N N . LEU A 1 98 ? 27.708 -2.684 -12.455 1.00 88.50 98 LEU A N 1
ATOM 771 C CA . LEU A 1 98 ? 27.996 -1.587 -13.390 1.00 88.50 98 LEU A CA 1
ATOM 772 C C . LEU A 1 98 ? 28.978 -1.996 -14.500 1.00 88.50 98 LEU A C 1
ATOM 774 O O . LEU A 1 98 ? 28.872 -1.501 -15.621 1.00 88.50 98 LEU A O 1
ATOM 778 N N . GLU A 1 99 ? 29.899 -2.916 -14.204 1.00 94.44 99 GLU A N 1
ATOM 779 C CA . GLU A 1 99 ? 30.908 -3.418 -15.146 1.00 94.44 99 GLU A CA 1
ATOM 780 C C . GLU A 1 99 ? 30.268 -4.277 -16.240 1.00 94.44 99 GLU A C 1
ATOM 782 O O . GLU A 1 99 ? 30.464 -4.041 -17.431 1.00 94.44 99 GLU A O 1
ATOM 787 N N . THR A 1 100 ? 29.452 -5.255 -15.836 1.00 95.38 100 THR A N 1
ATOM 788 C CA . THR A 1 100 ? 28.797 -6.185 -16.770 1.00 95.38 100 THR A CA 1
ATOM 789 C C . THR A 1 100 ? 27.483 -5.642 -17.327 1.00 95.38 100 THR A C 1
ATOM 791 O O . THR A 1 100 ? 26.970 -6.173 -18.314 1.00 95.38 100 THR A O 1
ATOM 794 N N . ARG A 1 101 ? 26.934 -4.587 -16.705 1.00 89.38 101 ARG A N 1
ATOM 795 C CA . ARG A 1 101 ? 25.599 -4.016 -16.961 1.00 89.38 101 ARG A CA 1
ATOM 796 C C . ARG A 1 101 ? 24.485 -5.058 -16.875 1.00 89.38 101 ARG A C 1
ATOM 798 O O . ARG A 1 101 ? 23.533 -5.034 -17.657 1.00 89.38 101 ARG A O 1
ATOM 805 N N . ARG A 1 102 ? 24.626 -6.005 -15.949 1.00 92.56 102 ARG A N 1
ATOM 806 C CA . ARG A 1 102 ? 23.698 -7.120 -15.737 1.00 92.56 102 ARG A CA 1
ATOM 807 C C . ARG A 1 102 ? 23.389 -7.286 -14.259 1.00 92.56 102 ARG A C 1
ATOM 809 O O . ARG A 1 102 ? 24.183 -6.906 -13.407 1.00 92.56 102 ARG A O 1
ATOM 816 N N . GLY A 1 103 ? 22.233 -7.879 -13.994 1.00 91.56 103 GLY A N 1
ATOM 817 C CA . GLY A 1 103 ? 21.706 -8.143 -12.661 1.00 91.56 103 GLY A CA 1
ATOM 818 C C . GLY A 1 103 ? 20.277 -7.628 -12.514 1.00 91.56 103 GLY A C 1
ATOM 819 O O . GLY A 1 103 ? 19.699 -7.050 -13.438 1.00 91.56 103 GLY A O 1
ATOM 820 N N . ARG A 1 104 ? 19.702 -7.882 -11.349 1.00 91.94 104 ARG A N 1
ATOM 821 C CA . ARG A 1 104 ? 18.353 -7.521 -10.932 1.00 91.94 104 ARG A CA 1
ATOM 822 C C . ARG A 1 104 ? 18.342 -6.090 -10.413 1.00 91.94 104 ARG A C 1
ATOM 824 O O . ARG A 1 104 ? 19.213 -5.692 -9.639 1.00 91.94 104 ARG A O 1
ATOM 831 N N . ILE A 1 105 ? 17.329 -5.343 -10.833 1.00 90.69 105 ILE A N 1
ATOM 832 C CA . ILE A 1 105 ? 17.055 -3.969 -10.407 1.00 90.69 105 ILE A CA 1
ATOM 833 C C . ILE A 1 105 ? 15.591 -3.846 -9.985 1.00 90.69 105 ILE A C 1
ATOM 835 O O . ILE A 1 105 ? 14.743 -4.622 -10.431 1.00 90.69 105 ILE A O 1
ATOM 839 N N . ILE A 1 106 ? 15.288 -2.839 -9.168 1.00 89.31 106 ILE A N 1
ATOM 840 C CA . ILE A 1 106 ? 13.907 -2.422 -8.911 1.00 89.31 106 ILE A CA 1
ATOM 841 C C . ILE A 1 106 ? 13.437 -1.602 -10.111 1.00 89.31 106 ILE A C 1
ATOM 843 O O . ILE A 1 106 ? 14.077 -0.614 -10.469 1.00 89.31 106 ILE A O 1
ATOM 847 N N . LEU A 1 107 ? 12.318 -1.999 -10.712 1.00 89.12 107 LEU A N 1
ATOM 848 C CA . LEU A 1 107 ? 11.714 -1.296 -11.838 1.00 89.12 107 LEU A CA 1
ATOM 849 C C . LEU A 1 107 ? 10.366 -0.714 -11.417 1.00 89.12 107 LEU A C 1
ATOM 851 O O . LEU A 1 107 ? 9.459 -1.457 -11.041 1.00 89.12 107 LEU A O 1
ATOM 855 N N . ASN A 1 108 ? 10.222 0.607 -11.500 1.00 89.69 108 ASN A N 1
ATOM 856 C CA . ASN A 1 108 ? 8.916 1.240 -11.349 1.00 89.69 108 ASN A CA 1
ATOM 857 C C . ASN A 1 108 ? 8.123 1.010 -12.624 1.00 89.69 108 ASN A C 1
ATOM 859 O O . ASN A 1 108 ? 8.621 1.300 -13.699 1.00 89.69 108 ASN A O 1
ATOM 863 N N . THR A 1 109 ? 6.902 0.497 -12.515 1.00 93.00 109 THR A N 1
ATOM 864 C CA . THR A 1 109 ? 6.111 0.114 -13.686 1.00 93.00 109 THR A CA 1
ATOM 865 C C . THR A 1 109 ? 4.795 0.872 -13.726 1.00 93.00 109 THR A C 1
ATOM 867 O O . THR A 1 109 ? 4.112 0.987 -12.712 1.00 93.00 109 THR A O 1
ATOM 870 N N . THR A 1 110 ? 4.425 1.373 -14.901 1.00 94.31 110 THR A N 1
ATOM 871 C CA . THR A 1 110 ? 3.142 2.039 -15.158 1.00 94.31 110 THR A CA 1
ATOM 872 C C . THR A 1 110 ? 2.481 1.413 -16.377 1.00 94.31 110 THR A C 1
ATOM 874 O O . THR A 1 110 ? 3.150 1.147 -17.371 1.00 94.31 110 THR A O 1
ATOM 877 N N . PHE A 1 111 ? 1.167 1.199 -16.325 1.00 96.69 111 PHE A N 1
ATOM 878 C CA . PHE A 1 111 ? 0.386 0.751 -17.477 1.00 96.69 111 PHE A CA 1
ATOM 879 C C . PHE A 1 111 ? -0.416 1.917 -18.043 1.00 96.69 111 PHE A C 1
ATOM 881 O O . PHE A 1 111 ? -1.136 2.597 -17.312 1.00 96.69 111 PHE A O 1
ATOM 888 N N . VAL A 1 112 ? -0.294 2.141 -19.347 1.00 97.19 112 VAL A N 1
ATOM 889 C CA . VAL A 1 112 ? -0.973 3.225 -20.064 1.00 97.19 112 VAL A CA 1
ATOM 890 C C . VAL A 1 112 ? -1.841 2.615 -21.162 1.00 97.19 112 VAL A C 1
ATOM 892 O O . VAL A 1 112 ? -1.377 1.691 -21.828 1.00 97.19 112 VAL A O 1
ATOM 895 N N . PRO A 1 113 ? -3.076 3.093 -21.399 1.00 97.88 113 PRO A N 1
ATOM 896 C CA . PRO A 1 113 ? -3.861 2.659 -22.551 1.00 97.88 113 PRO A CA 1
ATOM 897 C C . PRO A 1 113 ? -3.071 2.805 -23.855 1.00 97.88 113 PRO A C 1
ATOM 899 O O . PRO A 1 113 ? -2.414 3.827 -24.060 1.00 97.88 113 PRO A O 1
ATOM 902 N N . GLU A 1 114 ? -3.161 1.822 -24.753 1.00 96.25 114 GLU A N 1
ATOM 903 C CA . GLU A 1 114 ? -2.430 1.848 -26.034 1.00 96.25 114 GLU A CA 1
ATOM 904 C C . GLU A 1 114 ? -2.694 3.128 -26.838 1.00 96.25 114 GLU A C 1
ATOM 906 O O . GLU A 1 114 ? -1.782 3.688 -27.439 1.00 96.25 114 GLU A O 1
ATOM 911 N N . THR A 1 115 ? -3.918 3.651 -26.770 1.00 97.12 115 THR A N 1
ATOM 912 C CA . THR A 1 115 ? -4.328 4.889 -27.445 1.00 97.12 115 THR A CA 1
ATOM 913 C C . THR A 1 115 ? -3.603 6.141 -26.952 1.00 97.12 115 THR A C 1
ATOM 915 O O . THR A 1 115 ? -3.559 7.130 -27.675 1.00 97.12 115 THR A O 1
ATOM 918 N N . LYS A 1 116 ? -3.021 6.113 -25.746 1.00 97.12 116 LYS A N 1
ATOM 919 C CA . LYS A 1 116 ? -2.363 7.261 -25.100 1.00 97.12 116 LYS A CA 1
ATOM 920 C C . LYS A 1 116 ? -0.844 7.133 -25.020 1.00 97.12 116 LYS A C 1
ATOM 922 O O . LYS A 1 116 ? -0.191 7.956 -24.380 1.00 97.12 116 LYS A O 1
ATOM 927 N N . ILE A 1 117 ? -0.258 6.109 -25.644 1.00 95.94 117 ILE A N 1
ATOM 928 C CA . ILE A 1 117 ? 1.178 5.849 -25.506 1.00 95.94 117 ILE A CA 1
ATOM 929 C C . ILE A 1 117 ? 2.032 7.009 -26.024 1.00 95.94 117 ILE A C 1
ATOM 931 O O . ILE A 1 117 ? 3.020 7.360 -25.393 1.00 95.94 117 ILE A O 1
ATOM 935 N N . HIS A 1 118 ? 1.637 7.649 -27.126 1.00 95.25 118 HIS A N 1
ATOM 936 C CA . HIS A 1 118 ? 2.387 8.771 -27.692 1.00 95.25 118 HIS A CA 1
ATOM 937 C C . HIS A 1 118 ? 2.465 9.956 -26.721 1.00 95.25 118 HIS A C 1
ATOM 939 O O . HIS A 1 118 ? 3.563 10.417 -26.416 1.00 95.25 118 HIS A O 1
ATOM 945 N N . GLU A 1 119 ? 1.328 10.362 -26.150 1.00 96.38 119 GLU A N 1
ATOM 946 C CA . GLU A 1 119 ? 1.267 11.420 -25.133 1.00 96.38 119 GLU A CA 1
ATOM 947 C C . GLU A 1 119 ? 2.119 11.072 -23.900 1.00 96.38 119 GLU A C 1
ATOM 949 O O . GLU A 1 119 ? 2.868 11.906 -23.388 1.00 96.38 119 GLU A O 1
ATOM 954 N N . ALA A 1 120 ? 2.056 9.817 -23.442 1.00 95.50 120 ALA A N 1
ATOM 955 C CA . ALA A 1 120 ? 2.845 9.353 -22.304 1.00 95.50 120 ALA A CA 1
ATOM 956 C C . ALA A 1 120 ? 4.357 9.367 -22.584 1.00 95.50 120 ALA A C 1
ATOM 958 O O . ALA A 1 120 ? 5.136 9.737 -21.706 1.00 95.50 120 ALA A O 1
ATOM 959 N N . LEU A 1 121 ? 4.785 9.004 -23.797 1.00 93.62 121 LEU A N 1
ATOM 960 C CA . LEU A 1 121 ? 6.195 9.039 -24.196 1.00 93.62 121 LEU A CA 1
ATOM 961 C C . LEU A 1 121 ? 6.725 10.468 -24.333 1.00 93.62 121 LEU 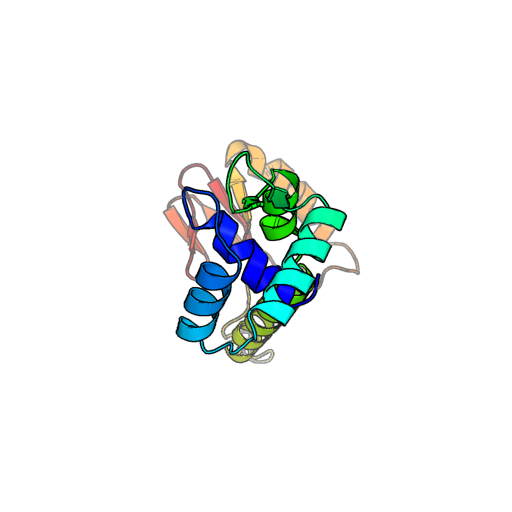A C 1
ATOM 963 O O . LEU A 1 121 ? 7.881 10.720 -23.991 1.00 93.62 121 LEU A O 1
ATOM 967 N N . ASP A 1 122 ? 5.898 11.405 -24.792 1.00 94.31 122 ASP A N 1
ATOM 968 C CA . ASP A 1 122 ? 6.268 12.819 -24.858 1.00 94.31 122 ASP A CA 1
ATOM 969 C C . ASP A 1 122 ? 6.498 13.407 -23.459 1.00 94.31 122 ASP A C 1
ATOM 971 O O . ASP A 1 122 ? 7.509 14.078 -23.227 1.00 94.31 122 ASP A O 1
ATOM 975 N N . LEU A 1 123 ? 5.623 13.075 -22.503 1.00 93.50 123 LEU A N 1
ATOM 976 C CA . LEU A 1 123 ? 5.794 13.412 -21.086 1.00 93.50 123 LEU A CA 1
ATOM 977 C C . LEU A 1 123 ? 7.035 12.743 -20.485 1.00 93.50 123 LEU A C 1
ATOM 979 O O . LEU A 1 123 ? 7.845 13.408 -19.837 1.00 93.50 123 LEU A O 1
ATOM 983 N N . ALA A 1 124 ? 7.220 11.442 -20.725 1.00 91.94 124 ALA A N 1
ATOM 984 C CA . ALA A 1 124 ? 8.370 10.698 -20.222 1.00 91.94 124 ALA A CA 1
ATOM 985 C C . ALA A 1 124 ? 9.686 11.290 -20.739 1.00 91.94 124 ALA A C 1
ATOM 987 O O . ALA A 1 124 ? 10.621 11.466 -19.965 1.00 91.94 124 ALA A O 1
ATOM 988 N N . ARG A 1 125 ? 9.754 11.678 -22.019 1.00 91.00 125 ARG A N 1
ATOM 989 C CA . ARG A 1 125 ? 10.930 12.340 -22.598 1.00 91.00 125 ARG A CA 1
ATOM 990 C C . ARG A 1 125 ? 11.273 13.635 -21.863 1.00 91.00 125 ARG A C 1
ATOM 992 O O . ARG A 1 125 ? 12.443 13.862 -21.574 1.00 91.00 125 ARG A O 1
ATOM 999 N N . PHE A 1 126 ? 10.276 14.463 -21.553 1.00 91.38 126 PHE A N 1
ATOM 1000 C CA . PHE A 1 126 ? 10.485 15.699 -20.798 1.00 91.38 126 PHE A CA 1
ATOM 1001 C C . PHE A 1 126 ? 11.003 15.421 -19.379 1.00 91.38 126 PHE A C 1
ATOM 1003 O O . PHE A 1 126 ? 11.982 16.027 -18.947 1.00 91.38 126 PHE A O 1
ATOM 1010 N N . VAL A 1 127 ? 10.398 14.460 -18.674 1.00 91.06 127 VAL A N 1
ATOM 1011 C CA . VAL A 1 127 ? 10.791 14.101 -17.301 1.00 91.06 127 VAL A CA 1
ATOM 1012 C C . VAL A 1 127 ? 12.185 13.474 -17.256 1.00 91.06 127 VAL A C 1
ATOM 1014 O O . VAL A 1 127 ? 12.994 13.859 -16.419 1.00 91.06 127 VAL A O 1
ATOM 1017 N N . LEU A 1 128 ? 12.500 12.549 -18.164 1.00 90.62 128 LEU A N 1
ATOM 1018 C CA . LEU A 1 128 ? 13.791 11.851 -18.206 1.00 90.62 128 LEU A CA 1
ATOM 1019 C C . LEU A 1 128 ? 14.950 12.749 -18.669 1.00 90.62 128 LEU A C 1
ATOM 1021 O O . LEU A 1 128 ? 16.108 12.408 -18.438 1.00 90.62 128 LEU A O 1
ATOM 1025 N N . ALA A 1 129 ? 14.658 13.886 -19.308 1.00 91.62 129 ALA A N 1
ATOM 1026 C CA . ALA A 1 129 ? 15.649 14.912 -19.638 1.00 91.62 129 ALA A CA 1
ATOM 1027 C C . ALA A 1 129 ? 15.965 15.853 -18.458 1.00 91.62 129 ALA A C 1
ATOM 1029 O O . ALA A 1 129 ? 16.893 16.658 -18.543 1.00 91.62 129 ALA A O 1
ATOM 1030 N N . SER A 1 130 ? 15.202 15.773 -17.366 1.00 93.06 130 SER A N 1
ATOM 1031 C CA . SER A 1 130 ? 15.409 16.584 -16.168 1.00 93.06 130 SER A CA 1
ATOM 1032 C C . SER A 1 130 ? 16.700 16.197 -15.435 1.00 93.06 130 SER A C 1
ATOM 1034 O O . SER A 1 130 ? 16.989 15.006 -15.309 1.00 93.06 130 SER A O 1
ATOM 1036 N N . PRO A 1 131 ? 17.435 17.155 -14.835 1.00 91.88 131 PRO A N 1
ATOM 1037 C CA . PRO A 1 131 ? 18.587 16.848 -13.981 1.00 91.88 131 PRO A CA 1
ATOM 1038 C C . PRO A 1 131 ? 18.213 16.066 -12.709 1.00 91.88 131 PRO A C 1
ATOM 1040 O O . PRO A 1 131 ? 19.092 15.547 -12.029 1.00 91.88 131 PRO A O 1
ATOM 1043 N N . TYR A 1 132 ? 16.921 15.981 -12.377 1.00 89.88 132 TYR A N 1
ATOM 1044 C CA . TYR A 1 132 ? 16.416 15.199 -11.246 1.00 89.88 132 TYR A CA 1
ATOM 1045 C C . TYR A 1 132 ? 16.115 13.737 -11.607 1.00 89.88 132 TYR A C 1
ATOM 1047 O O . TYR A 1 132 ? 15.808 12.939 -10.721 1.00 89.88 132 TYR A O 1
ATOM 1055 N N . ALA A 1 133 ? 16.180 13.372 -12.891 1.00 88.88 133 ALA A N 1
ATOM 1056 C CA . ALA A 1 133 ? 15.976 11.997 -13.318 1.00 88.88 133 ALA A CA 1
ATOM 1057 C C . ALA A 1 133 ? 17.177 11.134 -12.912 1.00 88.88 133 ALA A C 1
ATOM 1059 O O . ALA A 1 133 ? 18.324 11.422 -13.245 1.00 88.88 133 ALA A O 1
ATOM 1060 N N . THR A 1 134 ? 16.912 10.030 -12.215 1.00 84.25 134 THR A N 1
ATOM 1061 C CA . THR A 1 134 ? 17.959 9.092 -11.776 1.00 84.25 134 THR A CA 1
ATOM 1062 C C . THR A 1 134 ? 18.514 8.252 -12.935 1.00 84.25 134 THR A C 1
ATOM 1064 O O . THR A 1 134 ? 19.574 7.644 -12.818 1.00 84.25 134 THR A O 1
ATOM 1067 N N . SER A 1 135 ? 17.790 8.191 -14.056 1.00 86.00 135 SER A N 1
ATOM 1068 C CA . SER A 1 135 ? 18.139 7.446 -15.265 1.00 86.00 135 SER A CA 1
ATOM 1069 C C . SER A 1 135 ? 17.410 8.040 -16.471 1.00 86.00 135 SER A C 1
ATOM 1071 O O . SER A 1 135 ? 16.326 8.594 -16.326 1.00 86.00 135 SER A O 1
ATOM 1073 N N . ASN A 1 136 ? 17.980 7.869 -17.665 1.00 87.62 136 ASN A N 1
ATOM 1074 C CA . ASN A 1 136 ? 17.341 8.165 -18.953 1.00 87.62 136 ASN A CA 1
ATOM 1075 C C . ASN A 1 136 ? 16.990 6.886 -19.739 1.00 87.62 136 ASN A C 1
ATOM 1077 O O . ASN A 1 136 ? 16.894 6.900 -20.968 1.00 87.62 136 ASN A O 1
ATOM 1081 N N . ARG A 1 137 ? 16.895 5.749 -19.043 1.00 88.00 137 ARG A N 1
ATOM 1082 C CA . ARG A 1 137 ? 16.533 4.447 -19.611 1.00 88.00 137 ARG A CA 1
ATOM 1083 C C . ARG A 1 137 ? 15.081 4.137 -19.295 1.00 88.00 137 ARG A C 1
ATOM 1085 O O . ARG A 1 137 ? 14.615 4.440 -18.206 1.00 88.00 137 ARG A O 1
ATOM 1092 N N . MET A 1 138 ? 14.420 3.506 -20.256 1.00 91.81 138 MET A N 1
ATOM 1093 C CA . MET A 1 138 ? 13.039 3.065 -20.151 1.00 91.81 138 MET A CA 1
ATOM 1094 C C . MET A 1 138 ? 12.849 1.834 -21.039 1.00 91.81 138 MET A C 1
ATOM 1096 O O . MET A 1 138 ? 13.520 1.690 -22.067 1.00 91.81 138 MET A O 1
ATOM 1100 N N . ILE A 1 139 ? 11.937 0.955 -20.652 1.00 93.31 139 ILE A N 1
ATOM 1101 C CA . ILE A 1 139 ? 11.523 -0.228 -21.396 1.00 93.31 139 ILE A CA 1
ATOM 1102 C C . ILE A 1 139 ? 10.013 -0.181 -21.634 1.00 93.31 139 ILE A C 1
ATOM 1104 O O . ILE A 1 139 ? 9.240 0.263 -20.789 1.00 93.31 139 ILE A O 1
ATOM 1108 N N . LEU A 1 140 ? 9.598 -0.648 -22.811 1.00 95.62 140 LEU A N 1
ATOM 1109 C CA . LEU A 1 140 ? 8.197 -0.726 -23.210 1.00 95.62 140 LEU A CA 1
ATOM 1110 C C . LEU A 1 140 ? 7.820 -2.173 -23.510 1.00 95.62 140 LEU A C 1
ATOM 1112 O O . LEU A 1 140 ? 8.591 -2.908 -24.138 1.00 95.62 140 LEU A O 1
ATOM 1116 N N . ARG A 1 141 ? 6.623 -2.566 -23.078 1.00 97.25 141 ARG A N 1
ATOM 1117 C CA . ARG A 1 141 ? 6.031 -3.886 -23.321 1.00 97.25 141 ARG A CA 1
ATOM 1118 C C . ARG A 1 141 ? 4.553 -3.748 -23.655 1.00 97.25 141 ARG A C 1
ATOM 1120 O O . ARG A 1 141 ? 3.855 -2.966 -23.021 1.00 97.25 141 ARG A O 1
ATOM 1127 N N . ARG A 1 142 ? 4.071 -4.472 -24.660 1.00 96.50 142 ARG A N 1
ATOM 1128 C CA . ARG A 1 142 ? 2.663 -4.463 -25.086 1.00 96.50 142 ARG A CA 1
ATOM 1129 C C . ARG A 1 142 ? 1.821 -5.425 -24.254 1.00 96.50 142 ARG A C 1
ATOM 1131 O O . ARG A 1 142 ? 2.361 -6.300 -23.579 1.00 96.50 142 ARG A O 1
ATOM 1138 N N . GLY A 1 143 ? 0.500 -5.280 -24.335 1.00 96.88 143 GLY A N 1
ATOM 1139 C CA . GLY A 1 143 ? -0.448 -6.190 -23.702 1.00 96.88 143 GLY A CA 1
ATOM 1140 C C . GLY A 1 143 ? -0.143 -7.657 -24.014 1.00 96.88 143 GLY A C 1
ATOM 1141 O O . GLY A 1 143 ? 0.066 -8.029 -25.166 1.00 96.88 143 GLY A O 1
ATOM 1142 N N . GLY A 1 144 ? -0.105 -8.486 -22.971 1.00 96.00 144 GLY A N 1
ATOM 1143 C CA . GLY A 1 144 ? 0.247 -9.905 -23.054 1.00 96.00 144 GLY A CA 1
ATOM 1144 C C . GLY A 1 144 ? 1.745 -10.212 -22.937 1.00 96.00 144 GLY A C 1
ATOM 1145 O O . GLY A 1 144 ? 2.102 -11.368 -22.717 1.00 96.00 144 GLY A O 1
ATOM 1146 N N . GLU A 1 145 ? 2.632 -9.217 -23.022 1.00 97.31 145 GLU A N 1
ATOM 1147 C CA . GLU A 1 145 ? 4.065 -9.407 -22.776 1.00 97.31 145 GLU A CA 1
ATOM 1148 C C . GLU A 1 145 ? 4.413 -9.306 -21.282 1.00 97.31 145 GLU A C 1
ATOM 1150 O O . GLU A 1 145 ? 3.639 -8.805 -20.462 1.00 97.31 145 GLU A O 1
ATOM 1155 N N . ARG A 1 146 ? 5.619 -9.762 -20.919 1.00 94.62 146 ARG A N 1
ATOM 1156 C CA . ARG A 1 146 ? 6.151 -9.631 -19.557 1.00 94.62 146 ARG A CA 1
ATOM 1157 C C . ARG A 1 146 ? 7.080 -8.434 -19.404 1.00 94.62 146 ARG A C 1
ATOM 1159 O O . ARG A 1 146 ? 7.987 -8.220 -20.213 1.00 94.62 146 ARG A O 1
ATOM 1166 N N . LEU A 1 147 ? 6.899 -7.722 -18.298 1.00 93.62 147 LEU A N 1
ATOM 1167 C CA . LEU A 1 147 ? 7.767 -6.659 -17.816 1.00 93.62 147 LEU A CA 1
ATOM 1168 C C . LEU A 1 147 ? 8.275 -7.039 -16.420 1.00 93.62 147 LEU A C 1
ATOM 1170 O O . LEU A 1 147 ? 7.597 -6.842 -15.413 1.00 93.62 147 LEU A O 1
ATOM 1174 N N . GLY A 1 148 ? 9.446 -7.680 -16.387 1.00 88.38 148 GLY A N 1
ATOM 1175 C CA . GLY A 1 148 ? 9.930 -8.379 -15.196 1.00 88.38 148 GLY A CA 1
ATOM 1176 C C . GLY A 1 148 ? 8.967 -9.500 -14.794 1.00 88.38 148 GLY A C 1
ATOM 1177 O O . GLY A 1 148 ? 8.681 -10.405 -15.585 1.00 88.38 148 GLY A O 1
ATOM 1178 N N . ASP A 1 149 ? 8.439 -9.403 -13.576 1.00 88.94 149 ASP A N 1
ATOM 1179 C CA . ASP A 1 149 ? 7.478 -10.362 -13.024 1.00 88.94 149 ASP A CA 1
ATOM 1180 C C . ASP A 1 149 ? 6.016 -10.026 -13.355 1.00 88.94 149 ASP A C 1
ATOM 1182 O O . ASP A 1 149 ? 5.123 -10.828 -13.074 1.00 88.94 149 ASP A O 1
ATOM 1186 N N . LEU A 1 150 ? 5.759 -8.868 -13.970 1.00 92.69 150 LEU A N 1
ATOM 1187 C CA . LEU A 1 150 ? 4.415 -8.398 -14.295 1.00 92.69 150 LEU A CA 1
ATOM 1188 C C . LEU A 1 150 ? 4.005 -8.818 -15.710 1.00 92.69 150 LEU A C 1
ATOM 1190 O O . LEU A 1 150 ? 4.783 -8.698 -16.656 1.00 92.69 150 LEU A O 1
ATOM 1194 N N . LEU A 1 151 ? 2.757 -9.269 -15.860 1.00 96.06 151 LEU A N 1
ATOM 1195 C CA . LEU A 1 151 ? 2.104 -9.427 -17.160 1.00 96.06 151 LEU A CA 1
ATOM 1196 C C . LEU A 1 151 ? 1.420 -8.107 -17.520 1.00 96.06 151 LEU A C 1
ATOM 1198 O O . LEU A 1 151 ? 0.604 -7.610 -16.742 1.00 96.06 151 LEU A O 1
ATOM 1202 N N . VAL A 1 152 ? 1.739 -7.547 -18.683 1.00 97.56 152 VAL A N 1
ATOM 1203 C CA . VAL A 1 152 ? 1.107 -6.309 -19.144 1.00 97.56 152 VAL A CA 1
ATOM 1204 C C . VAL A 1 152 ? -0.355 -6.599 -19.507 1.00 97.56 152 VAL A C 1
ATOM 1206 O O . VAL A 1 152 ? -0.605 -7.487 -20.330 1.00 97.56 152 VAL A O 1
ATOM 1209 N N . PRO A 1 153 ? -1.333 -5.873 -18.934 1.00 97.25 153 PRO A N 1
ATOM 1210 C CA . PRO A 1 153 ? -2.740 -6.051 -19.276 1.00 97.25 153 PRO A CA 1
ATOM 1211 C C . PRO A 1 153 ? -3.017 -5.802 -20.764 1.00 97.25 153 PRO A C 1
ATOM 1213 O O . PRO A 1 153 ? -2.440 -4.900 -21.376 1.00 97.25 153 PRO A O 1
ATOM 1216 N N . LEU A 1 154 ? -3.935 -6.575 -21.347 1.00 97.38 154 LEU A N 1
ATOM 1217 C CA . LEU A 1 154 ? -4.379 -6.368 -22.729 1.00 97.38 154 LEU A CA 1
ATOM 1218 C C . LEU A 1 154 ? -4.981 -4.963 -22.913 1.00 97.38 154 LEU A C 1
ATOM 1220 O O . LEU A 1 154 ? -5.656 -4.453 -22.020 1.00 97.38 154 LEU A O 1
ATOM 1224 N N . GLY A 1 155 ? -4.730 -4.344 -24.071 1.00 96.50 155 GLY A N 1
ATOM 1225 C CA . GLY A 1 155 ? -5.161 -2.973 -24.375 1.00 96.50 155 GLY A CA 1
ATOM 1226 C C . GLY A 1 155 ? -4.327 -1.880 -23.693 1.00 96.50 155 GLY A C 1
ATOM 1227 O O . GLY A 1 155 ? -4.680 -0.698 -23.760 1.00 96.50 155 GLY A O 1
ATOM 1228 N N . THR A 1 156 ? -3.223 -2.254 -23.039 1.00 98.06 156 THR A N 1
ATOM 1229 C CA . THR A 1 156 ? -2.280 -1.322 -22.414 1.00 98.06 156 THR A CA 1
ATOM 1230 C C . THR A 1 156 ? -0.846 -1.574 -22.869 1.00 98.06 156 THR A C 1
ATOM 1232 O O . THR A 1 156 ? -0.484 -2.663 -23.314 1.00 98.06 156 THR A O 1
ATOM 1235 N N . VAL A 1 157 ? -0.012 -0.550 -22.717 1.00 97.75 157 VAL A N 1
ATOM 1236 C CA . VAL A 1 157 ? 1.442 -0.625 -22.816 1.00 97.75 157 VAL A CA 1
ATOM 1237 C C . VAL A 1 157 ? 2.017 -0.452 -21.414 1.00 97.75 157 VAL A C 1
ATOM 1239 O O . VAL A 1 157 ? 1.716 0.520 -20.720 1.00 97.75 157 VAL A O 1
ATOM 1242 N N . GLY A 1 158 ? 2.847 -1.402 -20.999 1.00 96.81 158 GLY A N 1
ATOM 1243 C CA . GLY A 1 158 ? 3.678 -1.305 -19.811 1.00 96.81 158 GLY A CA 1
ATOM 1244 C C . GLY A 1 158 ? 4.923 -0.480 -20.086 1.00 96.81 158 GLY A C 1
ATOM 1245 O O . GLY A 1 158 ? 5.642 -0.731 -21.053 1.00 96.81 158 GLY A O 1
ATOM 1246 N N . ILE A 1 159 ? 5.165 0.487 -19.211 1.00 95.25 159 ILE A N 1
ATOM 1247 C CA . ILE A 1 159 ? 6.326 1.369 -19.187 1.00 95.25 159 ILE A CA 1
ATOM 1248 C C . ILE A 1 159 ? 7.091 1.082 -17.899 1.00 95.25 159 ILE A C 1
ATOM 1250 O O . ILE A 1 159 ? 6.476 1.053 -16.831 1.00 95.25 159 ILE A O 1
ATOM 1254 N N . GLY A 1 160 ? 8.404 0.877 -17.995 1.00 91.75 160 GLY A N 1
ATOM 1255 C CA . GLY A 1 160 ? 9.289 0.716 -16.841 1.00 91.75 160 GLY A CA 1
ATOM 1256 C C . GLY A 1 160 ? 10.620 1.416 -16.998 1.00 91.75 160 GLY A C 1
ATOM 1257 O O . GLY A 1 160 ? 11.022 1.629 -18.160 1.00 91.75 160 GLY A O 1
#

pLDDT: mean 88.29, std 9.01, range [57.03, 98.06]

Foldseek 3Di:
DDPVLLLLLVVLVVDPDFDALVRSQVVCVVVVHHDDSVVSVVSVVVCVVVVQWDDDPDRGIHGDPVVVVCNVPVVPVVVVVVVVVVVVVQVVQWDADPVVRDTDDDDDKDKDFPVCVVVVVVVLCVVLPDPPHPHNDKDKDAQQDDDDPDHHHHRIIMMD

Sequence (160 aa):
MNKVLFSILSLFAKHDGPLTSGKVCQELGLRGVTLSERTVRYYLKMLDEYGFTESGTGKGRRITEDGRYELNHGLVSERIGFIANRINNLSFLCDFSLETRRGRIILNTTFVPETKIHEALDLARFVLASPYATSNRMILRRGGERLGDLLVPLGTVGIG